Protein AF-A0A5N7MBW6-F1 (afdb_monomer_lite)

Radius of gyration: 16.21 Å; chains: 1; bounding box: 35×22×44 Å

Structure (mmCIF, N/CA/C/O backbone):
data_AF-A0A5N7MBW6-F1
#
_entry.id   AF-A0A5N7MBW6-F1
#
loop_
_atom_site.group_PDB
_atom_site.id
_atom_site.type_symbol
_atom_site.label_atom_id
_atom_site.label_alt_id
_atom_site.label_comp_id
_atom_site.label_asym_id
_atom_site.label_entity_id
_atom_site.label_seq_id
_atom_site.pdbx_PDB_ins_code
_atom_site.Cartn_x
_atom_site.Cartn_y
_atom_site.Cartn_z
_atom_site.occupancy
_atom_site.B_iso_or_equiv
_atom_site.auth_seq_id
_atom_site.auth_comp_id
_atom_site.auth_asym_id
_atom_site.auth_atom_id
_atom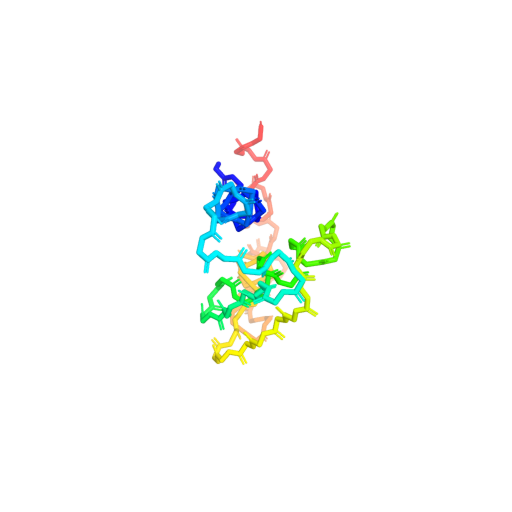_site.pdbx_PDB_model_num
ATOM 1 N N . MET A 1 1 ? -8.273 14.494 -0.938 1.00 44.56 1 MET A N 1
ATOM 2 C CA . MET A 1 1 ? -7.000 14.029 -1.536 1.00 44.56 1 MET A CA 1
ATOM 3 C C . MET A 1 1 ? -6.950 12.508 -1.430 1.00 44.56 1 MET A C 1
ATOM 5 O O . MET A 1 1 ? -6.902 12.008 -0.313 1.00 44.56 1 MET A O 1
ATOM 9 N N . ASN A 1 2 ? -7.072 11.775 -2.545 1.00 60.72 2 ASN A N 1
ATOM 10 C CA . ASN A 1 2 ? -7.033 10.306 -2.556 1.00 60.72 2 ASN A CA 1
ATOM 11 C C . ASN A 1 2 ? -5.604 9.834 -2.859 1.00 60.72 2 ASN A C 1
ATOM 13 O O . ASN A 1 2 ? -5.137 9.949 -3.986 1.00 60.72 2 ASN A O 1
ATOM 17 N N . TRP A 1 3 ? -4.905 9.341 -1.842 1.00 59.28 3 TRP A N 1
ATOM 18 C CA . TRP A 1 3 ? -3.492 8.972 -1.931 1.00 59.28 3 TRP A CA 1
ATOM 19 C C . TRP A 1 3 ? -3.248 7.671 -2.708 1.00 59.28 3 TRP A C 1
ATOM 21 O O . TRP A 1 3 ? -2.186 7.522 -3.294 1.00 59.28 3 TRP A O 1
ATOM 31 N N . SER A 1 4 ? -4.244 6.785 -2.820 1.00 66.19 4 SER A N 1
ATOM 32 C CA . SER A 1 4 ? -4.135 5.576 -3.658 1.00 66.19 4 SER A CA 1
ATOM 33 C C . SER A 1 4 ? -3.926 5.901 -5.145 1.00 66.19 4 SER A C 1
ATOM 35 O O . SER A 1 4 ? -3.161 5.230 -5.832 1.00 66.19 4 SER A O 1
ATOM 37 N N . HIS A 1 5 ? -4.537 6.986 -5.635 1.00 81.38 5 HIS A N 1
ATOM 38 C CA . HIS A 1 5 ? -4.349 7.445 -7.013 1.00 81.38 5 HIS A CA 1
ATOM 39 C C . HIS A 1 5 ? -2.941 7.999 -7.263 1.00 81.38 5 HIS A C 1
ATOM 41 O O . HIS A 1 5 ? -2.495 8.002 -8.406 1.00 81.38 5 HIS A O 1
ATOM 47 N N . GLN A 1 6 ? -2.231 8.451 -6.222 1.00 84.31 6 GLN A N 1
ATOM 48 C CA . GLN A 1 6 ? -0.866 8.957 -6.383 1.00 84.31 6 GLN A CA 1
ATOM 49 C C . GLN A 1 6 ? 0.089 7.830 -6.784 1.00 84.31 6 GLN A C 1
ATOM 51 O O . GLN A 1 6 ? 0.909 8.024 -7.675 1.00 84.31 6 GLN A O 1
ATOM 56 N N . SER A 1 7 ? -0.067 6.636 -6.203 1.00 89.06 7 SER A N 1
ATOM 57 C CA . SER A 1 7 ? 0.760 5.474 -6.548 1.00 89.06 7 SER A CA 1
ATOM 58 C C . SER A 1 7 ? 0.527 5.020 -7.994 1.00 89.06 7 SER A C 1
ATOM 60 O O . SER A 1 7 ? 1.485 4.821 -8.733 1.00 89.06 7 SER A O 1
ATOM 62 N N . ALA A 1 8 ? -0.733 4.938 -8.437 1.00 89.38 8 ALA A N 1
ATOM 63 C CA . ALA A 1 8 ? -1.068 4.600 -9.826 1.00 89.38 8 ALA A CA 1
ATOM 64 C C . ALA A 1 8 ? -0.600 5.670 -10.838 1.00 89.38 8 ALA A C 1
ATOM 66 O O . ALA A 1 8 ? -0.190 5.339 -11.954 1.00 89.38 8 ALA A O 1
ATOM 67 N N . GLY A 1 9 ? -0.642 6.950 -10.452 1.00 93.50 9 GLY A N 1
ATOM 68 C CA . GLY A 1 9 ? -0.105 8.058 -11.247 1.00 93.50 9 GLY A CA 1
ATOM 69 C C . GLY A 1 9 ? 1.411 7.965 -11.407 1.00 93.50 9 GLY A C 1
ATOM 70 O O . GLY A 1 9 ? 1.903 7.938 -12.528 1.00 93.50 9 GLY A O 1
ATOM 71 N N . ALA A 1 10 ? 2.141 7.776 -10.305 1.00 93.94 10 ALA A N 1
ATOM 72 C CA . ALA A 1 10 ? 3.594 7.609 -10.339 1.00 93.94 10 ALA A CA 1
ATOM 73 C C . ALA A 1 10 ? 4.027 6.406 -11.197 1.00 93.94 10 ALA A C 1
ATOM 75 O O . ALA A 1 10 ? 4.993 6.493 -11.948 1.00 93.94 10 ALA A O 1
ATOM 76 N N . VAL A 1 11 ? 3.289 5.292 -11.137 1.00 95.50 11 VAL A N 1
ATOM 77 C CA . VAL A 1 11 ? 3.525 4.117 -11.996 1.00 95.50 11 VAL A CA 1
ATOM 78 C C . VAL A 1 11 ? 3.302 4.450 -13.473 1.00 95.50 11 VAL A C 1
ATOM 80 O O . VAL A 1 11 ? 4.045 3.967 -14.328 1.00 95.50 11 VAL A O 1
ATOM 83 N N . ALA A 1 12 ? 2.302 5.282 -13.787 1.00 94.06 12 ALA A N 1
ATOM 84 C CA . ALA A 1 12 ? 2.075 5.756 -15.148 1.00 94.06 12 ALA A CA 1
ATOM 85 C C . ALA A 1 12 ? 3.264 6.582 -15.651 1.00 94.06 12 ALA A C 1
ATOM 87 O O . ALA A 1 12 ? 3.767 6.300 -16.736 1.00 94.06 12 ALA A O 1
ATOM 88 N N . ASP A 1 13 ? 3.732 7.529 -14.840 1.00 96.12 13 ASP A N 1
ATOM 89 C CA . ASP A 1 13 ? 4.836 8.426 -15.185 1.00 96.12 13 ASP A CA 1
ATOM 90 C C . ASP A 1 13 ? 6.155 7.658 -15.357 1.00 96.12 13 ASP A C 1
ATOM 92 O O . ASP A 1 13 ? 6.859 7.846 -16.349 1.00 96.12 13 ASP A O 1
ATOM 96 N N . LEU A 1 14 ? 6.463 6.723 -14.448 1.00 96.38 14 LEU A N 1
ATOM 97 C CA . LEU A 1 14 ? 7.637 5.849 -14.564 1.00 96.38 14 LEU A CA 1
ATOM 98 C C . LEU A 1 14 ? 7.595 4.994 -15.834 1.00 96.38 14 LEU A C 1
ATOM 100 O O . LEU A 1 14 ? 8.628 4.777 -16.462 1.00 96.38 14 LEU A O 1
ATOM 104 N N . GLY A 1 15 ? 6.411 4.534 -16.240 1.00 95.25 15 GLY A N 1
ATOM 105 C CA . GLY A 1 15 ? 6.239 3.727 -17.445 1.00 95.25 15 GLY A CA 1
ATOM 106 C C . GLY A 1 15 ? 6.461 4.477 -18.765 1.00 95.25 15 GLY A C 1
ATOM 107 O O . GLY A 1 15 ? 6.469 3.831 -19.815 1.00 95.25 15 GLY A O 1
ATOM 108 N N . LEU A 1 16 ? 6.619 5.807 -18.735 1.00 96.75 16 LEU A N 1
ATOM 109 C CA . LEU A 1 16 ? 6.966 6.629 -19.901 1.00 96.75 16 LEU A CA 1
ATOM 110 C C . LEU A 1 16 ? 8.480 6.766 -20.112 1.00 96.75 16 LEU A C 1
ATOM 112 O O . LEU A 1 16 ? 8.898 7.256 -21.156 1.00 96.75 16 LEU A O 1
ATOM 116 N N . LEU A 1 17 ? 9.299 6.364 -19.138 1.00 97.50 17 LEU A N 1
ATOM 117 C CA . LEU A 1 17 ? 10.750 6.491 -19.213 1.00 97.50 17 LEU A CA 1
ATOM 118 C C . LEU A 1 17 ? 11.354 5.306 -19.978 1.00 97.50 17 LEU A C 1
ATOM 120 O O . LEU A 1 17 ? 11.173 4.158 -19.580 1.00 97.50 17 LEU A O 1
ATOM 124 N N . ASP A 1 18 ? 12.148 5.576 -21.017 1.00 96.88 18 ASP A N 1
ATOM 125 C CA . ASP A 1 18 ? 12.788 4.531 -21.843 1.00 96.88 18 ASP A CA 1
ATOM 126 C C . ASP A 1 18 ? 13.746 3.622 -21.054 1.00 96.88 18 ASP A C 1
ATOM 128 O O . ASP A 1 18 ? 14.015 2.487 -21.442 1.00 96.88 18 ASP A O 1
ATOM 132 N N . VAL A 1 19 ? 14.258 4.115 -19.924 1.00 97.12 19 VAL A N 1
ATOM 133 C CA . VAL A 1 19 ? 15.167 3.384 -19.027 1.00 97.12 19 VAL A CA 1
ATOM 134 C C . VAL A 1 19 ? 14.445 2.477 -18.022 1.00 97.12 19 VAL A C 1
ATOM 136 O O . VAL A 1 19 ? 15.105 1.796 -17.237 1.00 97.12 19 VAL A O 1
ATOM 139 N N . VAL A 1 20 ? 13.108 2.472 -18.006 1.00 97.44 20 VAL A N 1
ATOM 140 C CA . VAL A 1 20 ? 12.293 1.707 -17.054 1.00 97.44 20 VAL A CA 1
ATOM 141 C C . VAL A 1 20 ? 11.588 0.549 -17.760 1.00 97.44 20 VAL A C 1
ATOM 143 O O . VAL A 1 20 ? 10.841 0.731 -18.720 1.00 97.44 20 VAL A O 1
ATOM 146 N N . ASP A 1 21 ? 11.755 -0.662 -17.227 1.00 96.62 21 ASP A N 1
ATOM 147 C CA . ASP A 1 21 ? 10.951 -1.813 -17.637 1.00 96.62 21 ASP A CA 1
ATOM 148 C C . ASP A 1 21 ? 9.581 -1.773 -16.947 1.00 96.62 21 ASP A C 1
ATOM 150 O O . ASP A 1 21 ? 9.452 -1.992 -15.739 1.00 96.62 21 ASP A O 1
ATOM 154 N N . ARG A 1 22 ? 8.532 -1.535 -17.738 1.00 95.19 22 ARG A N 1
ATOM 155 C CA . ARG A 1 22 ? 7.141 -1.448 -17.261 1.00 95.19 22 ARG A CA 1
ATOM 156 C C . ARG A 1 22 ? 6.637 -2.743 -16.621 1.00 95.19 22 ARG A C 1
ATOM 158 O O . ARG A 1 22 ? 5.657 -2.715 -15.881 1.00 95.19 22 ARG A O 1
ATOM 165 N N . ASN A 1 23 ? 7.285 -3.876 -16.892 1.00 96.00 23 ASN A N 1
ATOM 166 C CA . ASN A 1 23 ? 6.948 -5.162 -16.289 1.00 96.00 23 ASN A CA 1
ATOM 167 C C . ASN A 1 23 ? 7.656 -5.408 -14.952 1.00 96.00 23 ASN A C 1
ATOM 169 O O . ASN A 1 23 ? 7.542 -6.502 -14.403 1.00 96.00 23 ASN A O 1
ATOM 173 N N . ARG A 1 24 ? 8.382 -4.415 -14.425 1.00 96.69 24 ARG A N 1
ATOM 174 C CA . ARG A 1 24 ? 9.179 -4.521 -13.195 1.00 96.69 24 ARG A CA 1
ATOM 175 C C . ARG A 1 24 ? 9.004 -3.299 -12.289 1.00 96.69 24 ARG A C 1
ATOM 177 O O . ARG A 1 24 ? 9.971 -2.811 -11.711 1.00 96.69 24 ARG A O 1
ATOM 184 N N . ILE A 1 25 ? 7.774 -2.789 -12.199 1.00 97.06 25 ILE A N 1
ATOM 185 C CA . ILE A 1 25 ? 7.423 -1.656 -11.335 1.00 97.06 25 ILE A CA 1
ATOM 186 C C . ILE A 1 25 ? 6.645 -2.161 -10.119 1.00 97.06 25 ILE A C 1
ATOM 188 O O . ILE A 1 25 ? 5.557 -2.723 -10.257 1.00 97.06 25 ILE A O 1
ATOM 192 N N . ASP A 1 26 ? 7.180 -1.876 -8.933 1.00 95.44 26 ASP A N 1
ATOM 193 C CA . ASP A 1 26 ? 6.615 -2.259 -7.639 1.00 95.44 26 ASP A CA 1
ATOM 194 C C . ASP A 1 26 ? 6.386 -1.027 -6.757 1.00 95.44 26 ASP A C 1
ATOM 196 O O . ASP A 1 26 ? 7.013 0.018 -6.948 1.00 95.44 26 ASP A O 1
ATOM 200 N N . VAL A 1 27 ? 5.510 -1.151 -5.756 1.00 95.06 27 VAL A N 1
ATOM 201 C CA . VAL A 1 27 ? 5.198 -0.054 -4.824 1.00 95.06 27 VAL A CA 1
ATOM 202 C C . VAL A 1 27 ? 5.463 -0.455 -3.365 1.00 95.06 27 VAL A C 1
ATOM 204 O O . VAL A 1 27 ? 4.692 -1.206 -2.765 1.00 95.06 27 VAL A O 1
ATOM 207 N N . PRO A 1 28 ? 6.535 0.046 -2.723 1.00 94.06 28 PRO A N 1
ATOM 208 C CA . PRO A 1 28 ? 6.767 -0.195 -1.304 1.00 94.06 28 PRO A CA 1
ATOM 209 C C . PRO A 1 28 ? 5.857 0.693 -0.446 1.00 94.06 28 PRO A C 1
ATOM 211 O O . PRO A 1 28 ? 5.704 1.892 -0.680 1.00 94.06 28 PRO A O 1
ATOM 214 N N . GLY A 1 29 ? 5.238 0.104 0.569 1.00 92.62 29 GLY A N 1
ATOM 215 C CA . GLY A 1 29 ? 4.370 0.770 1.530 1.00 92.62 29 GLY A CA 1
ATOM 216 C C . GLY A 1 29 ? 5.011 0.851 2.911 1.00 92.62 29 GLY A C 1
ATOM 217 O O . GLY A 1 29 ? 5.385 -0.166 3.489 1.00 92.62 29 GLY A O 1
ATOM 218 N N . VAL A 1 30 ? 5.087 2.053 3.477 1.00 92.19 30 VAL A N 1
ATOM 219 C CA . VAL A 1 30 ? 5.550 2.279 4.853 1.00 92.19 30 VAL A CA 1
ATOM 220 C C . VAL A 1 30 ? 4.458 3.003 5.629 1.00 92.19 30 VAL A C 1
ATOM 222 O O . VAL A 1 30 ? 3.824 3.919 5.096 1.00 92.19 30 VAL A O 1
ATOM 225 N N . CYS A 1 31 ? 4.235 2.617 6.887 1.00 91.88 31 CYS A N 1
ATOM 226 C CA . CYS A 1 31 ? 3.241 3.260 7.749 1.00 91.88 31 CYS A CA 1
ATOM 227 C C . CYS A 1 31 ? 1.833 3.217 7.113 1.00 91.88 31 CYS A C 1
ATOM 229 O O . CYS A 1 31 ? 1.422 2.211 6.527 1.00 91.88 31 CYS A O 1
ATOM 231 N N . GLY A 1 32 ? 1.081 4.313 7.195 1.00 86.81 32 GLY A N 1
ATOM 232 C CA . GLY A 1 32 ? -0.264 4.420 6.631 1.00 86.81 32 GLY A CA 1
ATOM 233 C C . GLY A 1 32 ? -0.339 4.234 5.111 1.00 86.81 32 GLY A C 1
ATOM 234 O O . GLY A 1 32 ? -1.408 3.917 4.593 1.00 86.81 32 GLY A O 1
ATOM 235 N N . ASN A 1 33 ? 0.777 4.381 4.383 1.00 88.88 33 ASN A N 1
ATOM 236 C CA . ASN A 1 33 ? 0.787 4.184 2.934 1.00 88.88 33 ASN A CA 1
ATOM 237 C C . ASN A 1 33 ? 0.691 2.706 2.526 1.00 88.88 33 ASN A C 1
ATOM 239 O O . ASN A 1 33 ? 0.307 2.412 1.400 1.00 88.88 33 ASN A O 1
ATOM 243 N N . GLY A 1 34 ? 0.989 1.759 3.423 1.00 91.56 34 GLY A N 1
ATOM 244 C CA . GLY A 1 34 ? 0.876 0.334 3.094 1.00 91.56 34 GLY A CA 1
ATOM 245 C C . GLY A 1 34 ? -0.540 -0.064 2.668 1.00 91.56 34 GLY A C 1
ATOM 246 O O . GLY A 1 34 ? -0.705 -0.678 1.617 1.00 91.56 34 GLY A O 1
ATOM 247 N N . GLY A 1 35 ? -1.568 0.373 3.406 1.00 89.94 35 GLY A N 1
ATOM 248 C CA . GLY A 1 35 ? -2.965 0.087 3.051 1.00 89.94 35 GLY A CA 1
ATOM 249 C C . GLY A 1 35 ? -3.421 0.783 1.761 1.00 89.94 35 GLY A C 1
ATOM 250 O O . GLY A 1 35 ? -4.199 0.231 0.980 1.00 89.94 35 GLY A O 1
ATOM 251 N N . LEU A 1 36 ? -2.892 1.981 1.496 1.00 90.31 36 LEU A N 1
ATOM 252 C CA . LEU A 1 36 ? -3.170 2.737 0.274 1.00 90.31 36 LEU A CA 1
ATOM 253 C C . LEU A 1 36 ? -2.548 2.070 -0.958 1.00 90.31 36 LEU A C 1
ATOM 255 O O . LEU A 1 36 ? -3.233 1.896 -1.964 1.00 90.31 36 LEU A O 1
ATOM 259 N N . ASN A 1 37 ? -1.289 1.642 -0.862 1.00 93.31 37 ASN A N 1
ATOM 260 C CA . ASN A 1 37 ? -0.591 0.920 -1.923 1.00 93.31 37 ASN A CA 1
ATOM 261 C C . ASN A 1 37 ? -1.198 -0.457 -2.185 1.00 93.31 37 ASN A C 1
ATOM 263 O O . ASN A 1 37 ? -1.295 -0.860 -3.342 1.00 93.31 37 ASN A O 1
ATOM 267 N N . LEU A 1 38 ? -1.653 -1.160 -1.144 1.00 92.69 38 LEU A N 1
ATOM 268 C CA . LEU A 1 38 ? -2.375 -2.420 -1.309 1.00 92.69 38 LEU A CA 1
ATOM 269 C C . LEU A 1 38 ? -3.654 -2.207 -2.135 1.00 92.69 38 LEU A C 1
ATOM 271 O O . LEU A 1 38 ? -3.916 -2.946 -3.080 1.00 92.69 38 LEU A O 1
ATOM 275 N N . SER A 1 39 ? -4.401 -1.142 -1.828 1.00 92.19 39 SER A N 1
ATOM 276 C CA . SER A 1 39 ? -5.615 -0.774 -2.566 1.00 92.19 39 SER A CA 1
ATOM 277 C C . SER A 1 39 ? -5.314 -0.368 -4.013 1.00 92.19 39 SER A C 1
ATOM 279 O O . SER A 1 39 ? -6.028 -0.773 -4.925 1.00 92.19 39 SER A O 1
ATOM 281 N N . ALA A 1 40 ? -4.246 0.405 -4.239 1.00 93.38 40 ALA A N 1
ATOM 282 C CA . ALA A 1 40 ? -3.815 0.796 -5.581 1.00 93.38 40 ALA A CA 1
ATOM 283 C C . ALA A 1 40 ? -3.395 -0.422 -6.419 1.00 93.38 40 ALA A C 1
ATOM 285 O O . ALA A 1 40 ? -3.829 -0.550 -7.555 1.00 93.38 40 ALA A O 1
ATOM 286 N N . THR A 1 41 ? -2.628 -1.347 -5.837 1.00 95.06 41 THR A N 1
ATOM 287 C CA . THR A 1 41 ? -2.184 -2.587 -6.503 1.00 95.06 41 THR A CA 1
ATOM 288 C C . THR A 1 41 ? -3.366 -3.469 -6.894 1.00 95.06 41 THR A C 1
ATOM 290 O O . THR A 1 41 ? -3.381 -4.039 -7.978 1.00 95.06 41 THR A O 1
ATOM 293 N N . ALA A 1 42 ? -4.390 -3.552 -6.039 1.00 93.94 42 ALA A N 1
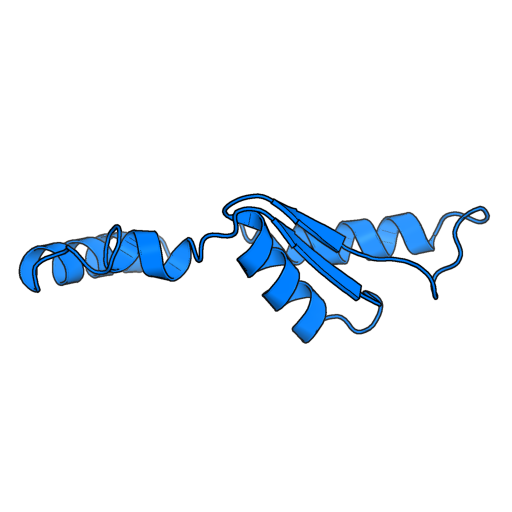ATOM 294 C CA . ALA A 1 42 ? -5.607 -4.295 -6.357 1.00 93.94 42 ALA A CA 1
ATOM 295 C C . ALA A 1 42 ? -6.387 -3.688 -7.541 1.00 93.94 42 ALA A C 1
ATOM 297 O O . ALA A 1 42 ? -7.059 -4.418 -8.265 1.00 93.94 42 ALA A O 1
ATOM 298 N N . ALA A 1 43 ? -6.310 -2.367 -7.734 1.00 95.00 43 ALA A N 1
ATOM 299 C CA . ALA A 1 43 ? -7.017 -1.651 -8.795 1.00 95.00 43 ALA A CA 1
ATOM 300 C C . ALA A 1 43 ? -6.197 -1.471 -10.089 1.00 95.00 43 ALA A C 1
ATOM 302 O O . ALA A 1 43 ? -6.785 -1.273 -11.151 1.00 95.00 43 ALA A O 1
ATOM 303 N N . ASP A 1 44 ? -4.863 -1.521 -10.019 1.00 95.31 44 ASP A N 1
ATOM 304 C CA . ASP A 1 44 ? -3.950 -1.214 -11.124 1.00 95.31 44 ASP A CA 1
ATOM 305 C C . ASP A 1 44 ? -2.946 -2.351 -11.366 1.00 95.31 44 ASP A C 1
ATOM 307 O O . ASP A 1 44 ? -1.945 -2.502 -10.665 1.00 95.31 44 ASP A O 1
ATOM 311 N N . ASN A 1 45 ? -3.191 -3.127 -12.423 1.00 94.69 45 ASN A N 1
ATOM 312 C CA . ASN A 1 45 ? -2.387 -4.293 -12.807 1.00 94.69 45 ASN A CA 1
ATOM 313 C C . ASN A 1 45 ? -0.985 -3.958 -13.356 1.00 94.69 45 ASN A C 1
ATOM 315 O O . ASN A 1 45 ? -0.200 -4.863 -13.678 1.00 94.69 45 ASN A O 1
ATOM 319 N N . ARG A 1 46 ? -0.657 -2.672 -13.519 1.00 95.81 46 ARG A N 1
ATOM 320 C CA . ARG A 1 46 ? 0.691 -2.234 -13.899 1.00 95.81 46 ARG A CA 1
ATOM 321 C C . ARG A 1 46 ? 1.662 -2.382 -12.733 1.00 95.81 46 ARG A C 1
ATOM 323 O O . ARG A 1 46 ? 2.840 -2.615 -12.975 1.00 95.81 46 ARG A O 1
ATOM 330 N N . ILE A 1 47 ? 1.156 -2.326 -11.502 1.00 96.88 47 ILE A N 1
ATOM 331 C CA . ILE A 1 47 ? 1.914 -2.597 -10.283 1.00 96.88 47 ILE A CA 1
ATOM 332 C C . ILE A 1 47 ? 2.107 -4.110 -10.156 1.00 96.88 47 ILE A C 1
ATOM 334 O O . ILE A 1 47 ? 1.133 -4.863 -10.143 1.00 96.88 47 ILE A O 1
ATOM 338 N N . LYS A 1 48 ? 3.360 -4.568 -10.095 1.00 97.12 48 LYS A N 1
ATOM 339 C CA . LYS A 1 48 ? 3.692 -6.002 -10.155 1.00 97.12 48 LYS A CA 1
ATOM 340 C C . LYS A 1 48 ? 3.837 -6.633 -8.783 1.00 97.12 48 LYS A C 1
ATOM 342 O O . LYS A 1 48 ? 3.417 -7.773 -8.594 1.00 97.12 48 LYS A O 1
ATOM 347 N N . ALA A 1 49 ? 4.343 -5.878 -7.821 1.00 96.12 49 ALA A N 1
ATOM 348 C CA . ALA A 1 49 ? 4.367 -6.274 -6.430 1.00 96.12 49 ALA A CA 1
ATOM 349 C C . ALA A 1 49 ? 4.143 -5.088 -5.486 1.00 96.12 49 ALA A C 1
ATOM 351 O O . ALA A 1 49 ? 4.373 -3.917 -5.804 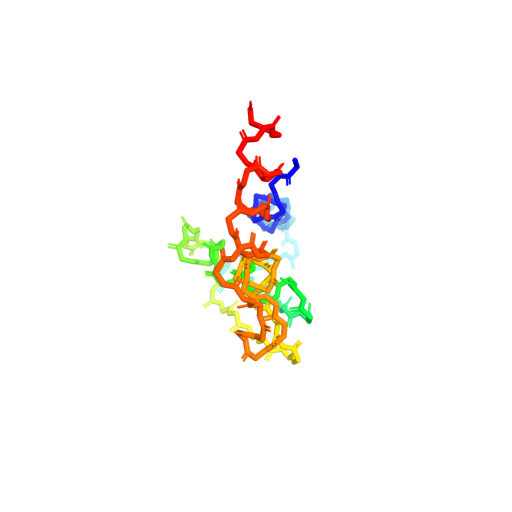1.00 96.12 49 ALA A O 1
ATOM 352 N N . VAL A 1 50 ? 3.718 -5.429 -4.273 1.00 95.25 50 VAL A N 1
ATOM 353 C CA . VAL A 1 50 ? 3.589 -4.516 -3.141 1.00 95.25 50 VAL A CA 1
ATOM 354 C C . VAL A 1 50 ? 4.189 -5.183 -1.913 1.00 95.25 50 VAL A C 1
ATOM 356 O O . VAL A 1 50 ? 3.880 -6.330 -1.596 1.00 95.25 50 VAL A O 1
ATOM 359 N N . ALA A 1 51 ? 5.056 -4.457 -1.216 1.00 94.75 51 ALA A N 1
ATOM 360 C CA . ALA A 1 51 ? 5.628 -4.876 0.057 1.00 94.75 51 ALA A CA 1
ATOM 361 C C . ALA A 1 51 ? 5.284 -3.829 1.111 1.00 94.75 51 ALA A C 1
ATOM 363 O O . ALA A 1 51 ? 5.356 -2.634 0.830 1.00 94.75 51 ALA A O 1
ATOM 364 N N . SER A 1 52 ? 4.923 -4.256 2.321 1.00 93.31 52 SER A N 1
ATOM 365 C CA . SER A 1 52 ? 4.553 -3.337 3.397 1.00 93.31 52 SER A CA 1
ATOM 366 C C . SER A 1 52 ? 5.426 -3.523 4.630 1.00 93.31 52 SER A C 1
ATOM 368 O O . SER A 1 52 ? 5.581 -4.646 5.103 1.00 93.31 52 SER A O 1
ATOM 370 N N . SER A 1 53 ? 5.921 -2.424 5.193 1.00 93.38 53 SER A N 1
ATOM 371 C CA . SER A 1 53 ? 6.623 -2.404 6.476 1.00 93.38 53 SER A CA 1
ATOM 372 C C . SER A 1 53 ? 5.933 -1.446 7.442 1.00 93.38 53 SER A C 1
ATOM 374 O O . SER A 1 53 ? 5.577 -0.325 7.072 1.00 93.38 53 SER A O 1
ATOM 376 N N . MET A 1 54 ? 5.726 -1.899 8.683 1.00 90.56 54 MET A N 1
ATOM 377 C CA . MET A 1 54 ? 5.061 -1.124 9.741 1.00 90.56 54 MET A CA 1
ATOM 378 C C . MET A 1 54 ? 3.710 -0.536 9.292 1.00 90.56 54 MET A C 1
ATOM 380 O O . MET A 1 54 ? 3.415 0.627 9.549 1.00 90.56 54 MET A O 1
ATOM 384 N N . MET A 1 55 ? 2.912 -1.316 8.556 1.00 91.00 55 MET A N 1
ATOM 385 C CA . MET A 1 55 ? 1.664 -0.843 7.958 1.00 91.00 55 MET A CA 1
ATOM 386 C C . MET A 1 55 ? 0.590 -0.531 9.007 1.00 91.00 55 MET A C 1
ATOM 388 O O . MET A 1 55 ? 0.381 -1.315 9.931 1.00 91.00 55 MET A O 1
ATOM 392 N N . TYR A 1 56 ? -0.179 0.535 8.769 1.00 88.25 56 TYR A N 1
ATOM 393 C CA . TYR A 1 56 ? -1.455 0.778 9.446 1.00 88.25 56 TYR A CA 1
ATOM 394 C C . TYR A 1 56 ? -2.576 1.000 8.431 1.00 88.25 56 TYR A C 1
ATOM 396 O O . TYR A 1 56 ? -2.419 1.757 7.472 1.00 88.25 56 TYR A O 1
ATOM 404 N N . ASP A 1 57 ? -3.734 0.385 8.667 1.00 89.75 57 ASP A N 1
ATOM 405 C CA . ASP A 1 57 ? -4.968 0.787 7.996 1.00 89.75 57 ASP A CA 1
ATOM 406 C C . ASP A 1 57 ? -5.479 2.074 8.649 1.00 89.75 57 ASP A C 1
ATOM 408 O O . ASP A 1 57 ? -6.137 2.060 9.693 1.00 89.75 57 ASP A O 1
ATOM 412 N N . MET A 1 58 ? -5.150 3.204 8.024 1.00 90.19 58 MET A N 1
ATOM 413 C CA . MET A 1 58 ? -5.550 4.516 8.519 1.00 90.19 58 MET A CA 1
ATOM 414 C C . MET A 1 58 ? -7.072 4.670 8.539 1.00 90.19 58 MET A C 1
ATOM 416 O O . MET A 1 58 ? -7.597 5.270 9.471 1.00 90.19 58 MET A O 1
ATOM 420 N N . ALA A 1 59 ? -7.796 4.128 7.553 1.00 88.50 59 ALA A N 1
ATOM 421 C CA . ALA A 1 59 ? -9.248 4.285 7.478 1.00 88.50 59 ALA A CA 1
ATOM 422 C C . ALA A 1 59 ? -9.932 3.638 8.688 1.00 88.50 59 ALA A C 1
ATOM 424 O O . ALA A 1 59 ? -10.813 4.249 9.298 1.00 88.50 59 ALA A O 1
ATOM 425 N N . ARG A 1 60 ? -9.474 2.444 9.081 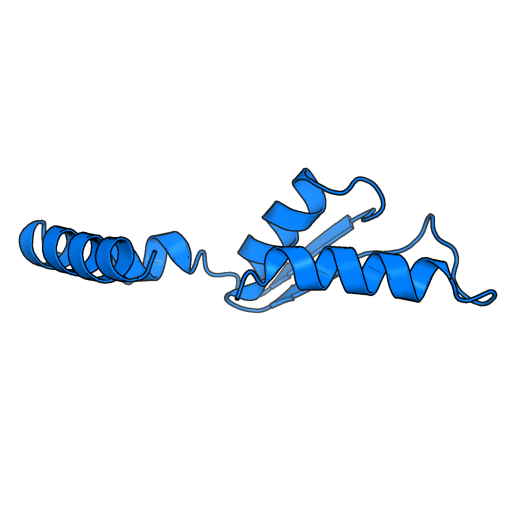1.00 90.88 60 ARG A N 1
ATOM 426 C CA . ARG A 1 60 ? -9.919 1.797 10.318 1.00 90.88 60 ARG A CA 1
ATOM 427 C C . ARG A 1 60 ? -9.459 2.570 11.550 1.00 90.88 60 ARG A C 1
ATOM 429 O O . ARG A 1 60 ? -10.300 2.914 12.376 1.00 90.8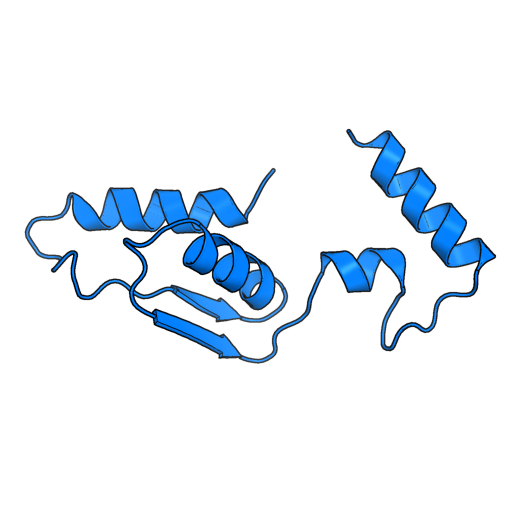8 60 ARG A O 1
ATOM 436 N N . LEU A 1 61 ? -8.170 2.910 11.638 1.00 92.81 61 LEU A N 1
ATOM 437 C CA . LEU A 1 61 ? -7.589 3.606 12.792 1.00 92.81 61 LEU A CA 1
ATOM 438 C C . LEU A 1 61 ? -8.342 4.900 13.139 1.00 92.81 61 LEU A C 1
ATOM 440 O O . LEU A 1 61 ? -8.628 5.148 14.307 1.00 92.81 61 LEU A O 1
ATOM 444 N N . TRP A 1 62 ? -8.714 5.706 12.139 1.00 92.00 62 TRP A N 1
ATOM 445 C CA . TRP A 1 62 ? -9.450 6.960 12.348 1.00 92.00 62 TRP A CA 1
ATOM 446 C C . TRP A 1 62 ? -10.866 6.765 12.904 1.00 92.00 62 TRP A C 1
ATOM 448 O O . TRP A 1 62 ? -11.428 7.695 13.483 1.00 92.00 62 TRP A O 1
ATOM 458 N N . VAL A 1 63 ? -11.463 5.589 12.707 1.00 94.12 63 VAL A N 1
ATOM 459 C CA . VAL A 1 63 ? -12.856 5.306 13.070 1.00 94.12 63 VAL A CA 1
ATOM 460 C C . VAL A 1 63 ? -12.962 4.451 14.328 1.00 94.12 63 VAL A C 1
ATOM 462 O O . VAL A 1 63 ? -13.916 4.621 15.085 1.00 94.12 63 VAL A O 1
ATOM 465 N N . THR A 1 64 ? -12.029 3.529 14.552 1.00 94.31 64 THR A N 1
ATOM 466 C CA . THR A 1 64 ? -12.068 2.592 15.684 1.00 94.31 64 THR A CA 1
ATOM 467 C C . THR A 1 64 ? -10.999 2.871 16.736 1.00 94.31 64 THR A C 1
ATOM 469 O O . THR A 1 64 ? -11.099 2.349 17.842 1.00 94.31 64 THR A O 1
ATOM 472 N N . GLY A 1 65 ? -10.019 3.728 16.446 1.00 93.50 65 GLY A N 1
ATOM 473 C CA . GLY A 1 65 ? -8.882 3.971 17.327 1.00 93.50 65 GLY A CA 1
ATOM 474 C C . GLY A 1 65 ? -7.846 2.845 17.276 1.00 93.50 65 GLY A C 1
ATOM 475 O O . GLY A 1 65 ? -8.011 1.829 16.597 1.00 93.50 65 GLY A O 1
ATOM 476 N N . PHE A 1 66 ? -6.735 3.036 17.989 1.00 93.62 66 PHE A N 1
ATOM 477 C CA . PHE A 1 66 ? -5.710 2.000 18.110 1.00 93.62 66 PHE A CA 1
ATOM 478 C C . PHE A 1 66 ? -6.297 0.768 18.807 1.00 93.62 66 PHE A C 1
ATOM 480 O O . PHE A 1 66 ? -6.957 0.906 19.835 1.00 93.62 66 PHE A O 1
ATOM 487 N N . GLN A 1 67 ? -6.083 -0.416 18.223 1.00 93.88 67 GLN A N 1
ATOM 488 C CA . GLN A 1 67 ? -6.625 -1.691 18.717 1.00 93.88 67 GLN A CA 1
ATOM 489 C C . GLN A 1 67 ? -8.144 -1.664 18.980 1.00 93.88 67 GLN A C 1
ATOM 491 O O . GLN A 1 67 ? -8.623 -2.276 19.927 1.00 93.88 67 GLN A O 1
ATOM 496 N N . ASP A 1 68 ? -8.897 -0.943 18.141 1.00 94.69 68 ASP A N 1
ATOM 497 C CA . ASP A 1 68 ? -10.350 -0.762 18.271 1.00 94.69 68 ASP A CA 1
ATOM 498 C C . ASP A 1 68 ? -10.800 -0.171 19.627 1.00 94.69 68 ASP A C 1
ATOM 500 O O . ASP A 1 68 ? -11.915 -0.411 20.084 1.00 94.69 68 ASP A O 1
ATOM 504 N N . GLY A 1 69 ? -9.942 0.625 20.274 1.00 96.50 69 GLY A N 1
ATOM 505 C CA . GLY A 1 69 ? -10.172 1.153 21.622 1.00 96.50 69 GLY A CA 1
ATOM 506 C C . GLY A 1 69 ? -11.240 2.246 21.761 1.00 96.50 69 GLY A C 1
ATOM 507 O O . GLY A 1 69 ? -11.444 2.741 22.868 1.00 96.50 69 GLY A O 1
ATOM 508 N N . TYR A 1 70 ? -11.906 2.675 20.684 1.00 97.38 70 TYR A N 1
ATOM 509 C CA . TYR A 1 70 ? -12.992 3.656 20.781 1.00 97.38 70 TYR A CA 1
ATOM 510 C C . TYR A 1 70 ? -14.280 3.046 21.340 1.00 97.38 70 TYR A C 1
ATOM 512 O O . TYR A 1 70 ? -14.736 1.994 20.892 1.00 97.38 70 TYR A O 1
ATOM 520 N N . THR A 1 71 ? -14.947 3.773 22.241 1.00 97.31 71 THR A N 1
ATOM 521 C CA . THR A 1 71 ? -16.321 3.445 22.651 1.00 97.31 71 THR A CA 1
ATOM 522 C C . THR A 1 71 ? -17.305 3.637 21.485 1.00 97.31 71 THR A C 1
ATOM 524 O O . THR A 1 71 ? -17.003 4.360 20.523 1.00 97.31 71 THR A O 1
ATOM 527 N N . PRO A 1 72 ? -18.516 3.053 21.546 1.00 95.81 72 PRO A N 1
ATOM 528 C CA . PRO A 1 72 ? -19.547 3.273 20.531 1.00 95.81 72 PRO A CA 1
ATOM 529 C C . PRO A 1 72 ? -19.850 4.759 20.273 1.00 95.81 72 PRO A C 1
ATOM 531 O O . PRO A 1 72 ? -20.023 5.169 19.122 1.00 95.81 72 PRO A O 1
ATOM 534 N N . GLU A 1 73 ? -19.851 5.591 21.315 1.00 95.75 73 GLU A N 1
ATOM 535 C CA . GLU A 1 73 ? -20.091 7.035 21.226 1.00 95.75 73 GLU A CA 1
ATOM 536 C C . GLU A 1 73 ? -18.936 7.745 20.510 1.00 95.75 73 GLU A C 1
ATOM 538 O O . GLU A 1 73 ? -19.166 8.570 19.619 1.00 95.75 73 GLU A O 1
ATOM 543 N N . GLN A 1 74 ? -17.691 7.395 20.851 1.00 95.81 74 GLN A N 1
ATOM 544 C CA . GLN A 1 74 ? -16.489 7.931 20.205 1.00 95.81 74 GLN A CA 1
ATOM 545 C C . GLN A 1 74 ? -16.438 7.545 18.724 1.00 95.81 74 GLN A C 1
ATOM 547 O O . GLN A 1 74 ? -16.220 8.407 17.870 1.00 95.81 74 GLN A O 1
ATOM 552 N N . ARG A 1 75 ? -16.735 6.281 18.400 1.00 94.38 75 ARG A N 1
ATOM 553 C CA . ARG A 1 75 ? -16.824 5.789 17.020 1.00 94.38 75 ARG A CA 1
ATOM 554 C C . ARG A 1 75 ? -17.932 6.487 16.236 1.00 94.38 75 ARG A C 1
ATOM 556 O O . ARG A 1 75 ? -17.709 6.911 15.103 1.00 94.38 75 ARG A O 1
ATOM 563 N N . SER A 1 76 ? -19.114 6.664 16.830 1.00 94.44 76 SER A N 1
ATOM 564 C CA . SER A 1 76 ? -20.225 7.403 16.213 1.00 94.44 76 SER A CA 1
ATOM 565 C C . SER A 1 76 ? -19.831 8.850 15.902 1.00 94.44 76 SER A C 1
ATOM 567 O O . SER A 1 76 ? -20.085 9.346 14.801 1.00 94.44 76 SER A O 1
ATOM 569 N N . LYS A 1 77 ? -19.124 9.516 16.824 1.00 94.31 77 LYS A N 1
ATOM 570 C CA . LYS A 1 77 ? -18.584 10.865 16.610 1.00 94.31 77 LYS A CA 1
ATOM 571 C C . LYS A 1 77 ? -17.537 10.896 15.491 1.00 94.31 77 LYS A C 1
ATOM 573 O O . LYS A 1 77 ? -17.624 11.751 14.612 1.00 94.31 77 LYS A O 1
ATOM 578 N N . ALA A 1 78 ? -16.593 9.955 15.481 1.00 92.38 78 ALA A N 1
ATOM 579 C CA . ALA A 1 78 ? -15.568 9.844 14.442 1.00 92.38 78 ALA A CA 1
ATOM 580 C C . ALA A 1 78 ? -16.184 9.641 13.045 1.00 92.38 78 ALA A C 1
ATOM 5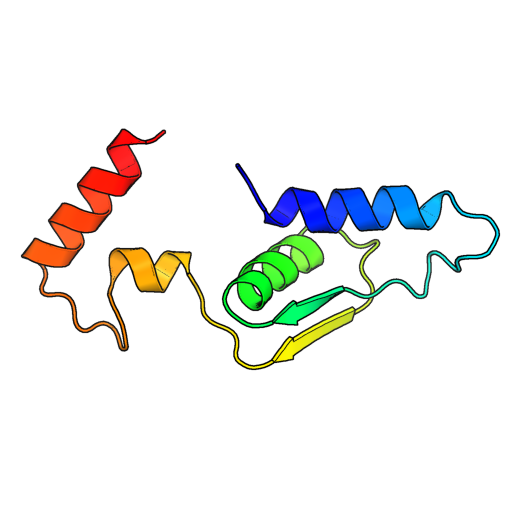82 O O . ALA A 1 78 ? -15.798 10.322 12.091 1.00 92.38 78 ALA A O 1
ATOM 583 N N . LEU A 1 79 ? -17.202 8.779 12.939 1.00 92.38 79 LEU A N 1
ATOM 584 C CA . LEU A 1 79 ? -17.960 8.541 11.707 1.00 92.38 79 LEU A CA 1
ATOM 585 C C . LEU A 1 79 ? -18.731 9.777 11.240 1.00 92.38 79 LEU A C 1
ATOM 587 O O . LEU A 1 79 ? -18.744 10.067 10.046 1.00 92.38 79 LEU A O 1
ATOM 591 N N . LYS A 1 80 ? -19.375 10.519 12.150 1.00 92.31 80 LYS A N 1
ATOM 592 C CA . LYS A 1 80 ? -20.045 11.783 11.796 1.00 92.31 80 LYS A CA 1
ATOM 593 C C . LYS A 1 80 ? -19.039 12.792 11.243 1.00 92.31 80 LYS A C 1
ATOM 595 O O . LYS A 1 80 ? -19.274 13.361 10.182 1.00 92.31 80 LYS A O 1
ATOM 600 N N . ASN A 1 81 ? -17.888 12.938 11.898 1.00 85.19 81 ASN A N 1
ATOM 601 C CA . ASN A 1 81 ? -16.834 13.857 11.467 1.00 85.19 81 ASN A CA 1
ATOM 602 C C . ASN A 1 81 ? -16.255 13.505 10.087 1.00 85.19 81 ASN A C 1
ATOM 604 O O . ASN A 1 81 ? -15.927 14.406 9.320 1.00 85.19 81 ASN A O 1
ATOM 608 N N . THR A 1 82 ? -16.135 12.216 9.752 1.00 82.19 82 THR A N 1
ATOM 609 C CA . THR A 1 82 ? -15.687 11.777 8.418 1.00 82.19 82 THR A CA 1
ATOM 610 C C . THR A 1 82 ? -16.771 11.944 7.355 1.00 82.19 82 THR A C 1
ATOM 612 O O . THR A 1 82 ? -16.454 12.323 6.230 1.00 82.19 82 THR A O 1
ATOM 615 N N . ARG A 1 83 ? -18.050 11.725 7.695 1.00 74.12 83 ARG A N 1
ATOM 616 C CA . ARG A 1 83 ? -19.179 11.876 6.758 1.00 74.12 83 ARG A CA 1
ATOM 617 C C . ARG A 1 83 ? -19.431 13.330 6.345 1.00 74.12 83 ARG A C 1
ATOM 619 O O . ARG A 1 83 ? -19.852 13.562 5.223 1.00 74.12 83 ARG A O 1
ATOM 626 N N . LEU A 1 84 ? -19.138 14.288 7.228 1.00 67.69 84 LEU A N 1
ATOM 627 C CA . LEU A 1 84 ? -19.277 15.731 6.975 1.00 67.69 84 LEU A CA 1
ATOM 628 C C . LEU A 1 84 ? -18.171 16.323 6.081 1.00 67.69 84 LEU A C 1
ATOM 630 O O . LEU A 1 84 ? -18.226 17.500 5.745 1.00 67.69 84 LEU A O 1
ATOM 634 N N . ARG A 1 85 ? -17.151 15.537 5.719 1.00 59.06 85 ARG A N 1
ATOM 635 C CA . ARG A 1 85 ? -16.018 15.969 4.880 1.00 59.06 85 ARG A CA 1
ATOM 636 C C . ARG A 1 85 ? -16.124 15.498 3.424 1.00 59.06 85 ARG A C 1
ATOM 638 O O . ARG A 1 85 ? -15.109 15.488 2.726 1.00 59.06 85 ARG A O 1
ATOM 645 N N . ARG A 1 86 ? -17.306 15.054 2.998 1.00 46.66 86 ARG A N 1
ATOM 646 C CA . ARG A 1 86 ? -17.566 14.530 1.656 1.00 46.66 86 ARG A CA 1
ATOM 647 C C . ARG A 1 86 ? -18.452 15.469 0.858 1.00 46.66 86 ARG A C 1
ATOM 649 O O . ARG A 1 86 ? -19.345 16.075 1.484 1.00 46.66 86 ARG A O 1
#

pLDDT: mean 90.18, std 10.66, range [44.56, 97.5]

Foldseek 3Di:
DQVLVVLVVVLVVQVVDPPDDLLPAAEEAEEQRLVSPVVSVVVDVSHNYYHYDNYDVVVCCQQQNDVSPDDPVRNVVSVVVVVVVD

InterPro domains:
  IPR029058 Alpha/Beta hydrolase fold [G3DSA:3.40.50.1820] (10-57)
  IPR051411 Polyketide transferase af380-like [PTHR47751] (9-82)

Secondary structure (DSSP, 8-state):
--THHHHHHHHHHHTT-TTS-GGG--EEEETTHHHHHHHHHHH-TT---EEEES---HHHHHHH-GGG---HHHHHHHHHHHHTT-

Organism: NCBI:txid2108360

Sequence (86 aa):
MNWSHQSAGAVADLGLLDVVDRNRIDVPGVCGNGGLNLSATAADNRIKAVASSMMYDMARLWVTGFQDGYTPEQRSKALKNTRLRR